Protein AF-A0A950B5J8-F1 (afdb_monomer_lite)

Foldseek 3Di:
DDEDPPVCLLVVLVVDDADQPDEDEYQDLQDDQVSNPPHPFYKYWHFLDDQPDDPVNLVQLAQTEIEMDTHPVVVVVSVVSNYHYDYDDNVCSNVVVVVSCCVPVVVVVVLVVVVVVVVVVVNDSVND

Secondary structure (DSSP, 8-state):
-B-S-GGGHHHHHTTSPP-TTPEEEE--SS--GGGGTT-SEEEEEEESS---SHHHHHHHHTT-EEEEEESTHHHHHHHHTT-EEEE--GGGHHHHHHHHHIIIIIHHHHHHHHHHHHHHTT--GGG-

pLDDT: mean 95.7, std 2.64, range [82.56, 98.56]

Radius of gyration: 17.99 Å; chains: 1; bounding box: 39×28×52 Å

Sequence (128 aa):
MIATPDAAVAGVAATVEPVADTVVAHLAGSLGLDVLGGHPRRASVHPLVALPDPDVGAERLRGAWFAVAGDGFVRTVVDDLGGRWFSVADEDRAAYHAAACIASNHLVALLGQAERVGSAARVPREAL

Structure (mmCIF, N/CA/C/O backbone):
data_AF-A0A950B5J8-F1
#
_entry.id   AF-A0A950B5J8-F1
#
loop_
_atom_site.group_PDB
_atom_site.id
_atom_site.type_symbol
_atom_site.label_atom_id
_atom_site.label_alt_id
_atom_site.label_comp_id
_atom_site.label_asym_id
_atom_site.label_entity_id
_atom_site.label_seq_id
_ato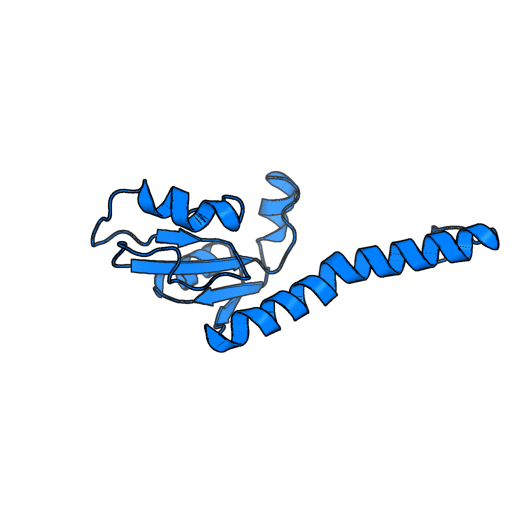m_site.pdbx_PDB_ins_code
_atom_site.Cartn_x
_atom_site.Cartn_y
_atom_site.Cartn_z
_atom_site.occupancy
_atom_site.B_iso_or_equiv
_atom_site.auth_seq_id
_atom_site.auth_comp_id
_atom_site.auth_asym_id
_atom_site.auth_atom_id
_atom_site.pdbx_PDB_model_num
ATOM 1 N N . MET A 1 1 ? -11.450 4.327 5.973 1.00 96.06 1 MET A N 1
ATOM 2 C CA . MET A 1 1 ? -10.234 4.148 5.150 1.00 96.06 1 MET A CA 1
ATOM 3 C C . MET A 1 1 ? -9.758 5.515 4.687 1.00 96.06 1 MET A C 1
ATOM 5 O O . MET A 1 1 ? -10.568 6.260 4.155 1.00 96.06 1 MET A O 1
ATOM 9 N N . ILE A 1 2 ? -8.483 5.836 4.887 1.00 98.06 2 ILE A N 1
ATOM 10 C CA . ILE A 1 2 ? -7.823 7.056 4.419 1.00 98.06 2 ILE A CA 1
ATOM 11 C C . ILE A 1 2 ? -6.908 6.657 3.257 1.00 98.06 2 ILE A C 1
ATOM 13 O O . ILE A 1 2 ? -5.856 6.052 3.457 1.00 98.06 2 ILE A O 1
ATOM 17 N N . ALA A 1 3 ? -7.357 6.955 2.039 1.00 96.56 3 ALA A N 1
ATOM 18 C CA . ALA A 1 3 ? -6.677 6.638 0.782 1.00 96.56 3 ALA A CA 1
ATOM 19 C C . ALA A 1 3 ? -6.158 7.923 0.109 1.00 96.56 3 ALA A C 1
ATOM 21 O O . ALA A 1 3 ? -6.462 8.212 -1.046 1.00 96.56 3 ALA A O 1
ATOM 22 N N . THR A 1 4 ? -5.442 8.740 0.880 1.00 97.38 4 THR A N 1
ATOM 23 C CA . THR A 1 4 ? -4.816 9.991 0.431 1.00 97.38 4 THR A CA 1
ATOM 24 C C . THR A 1 4 ? -3.303 9.806 0.265 1.00 97.38 4 THR A C 1
ATOM 26 O O . THR A 1 4 ? -2.775 8.779 0.696 1.00 97.38 4 THR A O 1
ATOM 29 N N . PRO A 1 5 ? -2.579 10.764 -0.351 1.00 97.06 5 PRO A N 1
ATOM 30 C CA . PRO A 1 5 ? -1.119 10.725 -0.369 1.00 97.06 5 PRO A CA 1
ATOM 31 C C . PRO A 1 5 ? -0.535 10.602 1.043 1.00 97.06 5 PRO A C 1
ATOM 33 O O . PRO A 1 5 ? -1.041 11.247 1.961 1.00 97.06 5 PRO A O 1
ATOM 36 N N . ASP A 1 6 ? 0.555 9.845 1.201 1.00 95.94 6 ASP A N 1
ATOM 37 C CA . ASP A 1 6 ? 1.181 9.522 2.495 1.00 95.94 6 ASP A CA 1
ATOM 38 C C . ASP A 1 6 ? 1.355 10.753 3.404 1.00 95.94 6 ASP A C 1
ATOM 40 O O . ASP A 1 6 ? 0.937 10.749 4.562 1.00 95.94 6 ASP A O 1
ATOM 44 N N . ALA A 1 7 ? 1.877 11.856 2.859 1.00 97.38 7 ALA A N 1
ATOM 45 C CA . ALA A 1 7 ? 2.102 13.098 3.606 1.00 97.38 7 ALA A CA 1
ATOM 46 C C . ALA A 1 7 ? 0.813 13.747 4.154 1.00 97.38 7 ALA A C 1
ATOM 48 O O . ALA A 1 7 ? 0.869 14.537 5.094 1.00 97.38 7 ALA A O 1
ATOM 49 N N . ALA A 1 8 ? -0.347 13.427 3.577 1.00 98.31 8 ALA A N 1
ATOM 50 C CA . ALA A 1 8 ? -1.645 13.943 3.994 1.00 98.31 8 ALA A CA 1
ATOM 51 C C . ALA A 1 8 ? -2.369 13.024 4.991 1.00 98.31 8 ALA A C 1
ATOM 53 O O . ALA A 1 8 ? -3.380 13.445 5.551 1.00 98.31 8 ALA A O 1
ATOM 54 N N . VAL A 1 9 ? -1.892 11.794 5.229 1.00 98.56 9 VAL A N 1
ATOM 55 C CA . VAL A 1 9 ? -2.604 10.804 6.058 1.00 98.56 9 VAL A CA 1
ATOM 56 C C . VAL A 1 9 ? -2.865 11.338 7.465 1.00 98.56 9 VAL A C 1
ATOM 58 O O . VAL A 1 9 ? -4.013 11.328 7.900 1.00 98.56 9 VAL A O 1
ATOM 61 N N . ALA A 1 10 ? -1.841 11.861 8.146 1.00 98.44 10 ALA A N 1
ATOM 62 C CA . ALA A 1 10 ? -1.988 12.386 9.506 1.00 98.44 10 ALA A CA 1
ATOM 63 C C . ALA A 1 10 ? -2.945 13.587 9.573 1.00 98.44 10 ALA A C 1
ATOM 65 O O . ALA A 1 10 ? -3.792 13.670 10.461 1.00 98.44 10 ALA A O 1
ATOM 66 N N . GL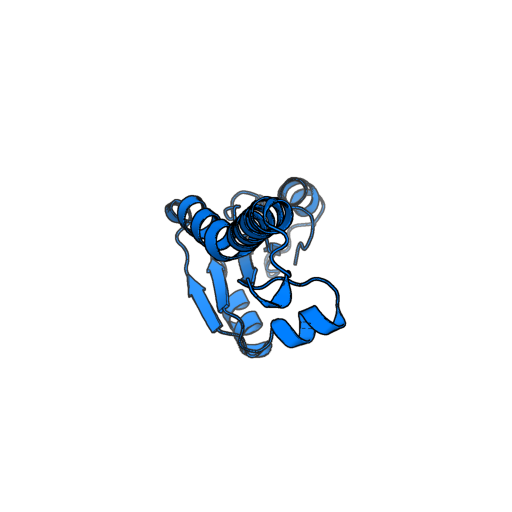Y A 1 11 ? -2.849 14.493 8.595 1.00 98.50 11 GLY A N 1
ATOM 67 C CA . GLY A 1 11 ? -3.730 15.656 8.507 1.00 98.50 11 GLY A CA 1
ATOM 68 C C . GLY A 1 11 ? -5.191 15.263 8.295 1.00 98.50 11 GLY A C 1
ATOM 69 O O . GLY A 1 11 ? -6.066 15.791 8.970 1.00 98.50 11 GLY A O 1
ATOM 70 N N . VAL A 1 12 ? -5.457 14.302 7.406 1.00 98.50 12 VAL A N 1
ATOM 71 C CA . VAL A 1 12 ? -6.812 13.786 7.163 1.00 98.50 12 VAL A CA 1
ATOM 72 C C . VAL A 1 12 ? -7.325 12.992 8.363 1.00 98.50 12 VAL A C 1
ATOM 74 O O . VAL A 1 12 ? -8.483 13.134 8.732 1.00 98.50 12 VAL A O 1
ATOM 77 N N . ALA A 1 13 ? -6.485 12.188 9.015 1.00 98.50 13 ALA A N 1
ATOM 78 C CA . ALA A 1 13 ? -6.888 11.439 10.202 1.00 98.50 13 ALA A CA 1
ATOM 79 C C . ALA A 1 13 ? -7.354 12.365 11.335 1.00 98.50 13 ALA A C 1
ATOM 81 O O . ALA A 1 13 ? -8.315 12.035 12.026 1.00 98.50 13 ALA A O 1
ATOM 82 N N . ALA A 1 14 ? -6.723 13.532 11.483 1.00 98.25 14 ALA A N 1
ATOM 83 C CA . ALA A 1 14 ? -7.080 14.526 12.491 1.00 98.25 14 ALA A CA 1
ATOM 84 C C . ALA A 1 14 ? -8.415 15.251 12.224 1.00 98.25 14 ALA A C 1
ATOM 86 O O . ALA A 1 14 ? -8.960 15.853 13.145 1.00 98.25 14 ALA A O 1
ATOM 87 N N . THR A 1 15 ? -8.952 15.216 10.996 1.00 97.88 15 THR A N 1
ATOM 88 C CA . THR A 1 15 ? -10.272 15.803 10.682 1.00 97.88 15 THR A CA 1
ATOM 89 C C . THR A 1 15 ? -11.425 14.816 10.845 1.00 97.88 15 THR A C 1
ATOM 91 O O . THR A 1 15 ? -12.588 15.214 10.776 1.00 97.88 15 THR A O 1
ATOM 94 N N . VAL A 1 16 ? -11.121 13.533 11.047 1.00 97.06 16 VAL A N 1
ATOM 95 C CA . VAL A 1 16 ? -12.114 12.488 11.294 1.00 97.06 16 VAL A CA 1
ATOM 96 C C . VAL A 1 16 ? -12.392 12.427 12.792 1.00 97.06 16 VAL A C 1
ATOM 98 O O . VAL A 1 16 ? -11.473 12.212 13.579 1.00 97.06 16 VAL A O 1
ATOM 101 N N . GLU A 1 17 ? -13.658 12.576 13.180 1.00 97.69 17 GLU A N 1
ATOM 102 C CA . GLU A 1 17 ? -14.082 12.429 14.576 1.00 97.69 17 GLU A CA 1
ATOM 103 C C . GLU A 1 17 ? -13.800 10.998 15.077 1.00 97.69 17 GLU A C 1
ATOM 105 O O . GLU A 1 17 ? -14.233 10.035 14.431 1.00 97.69 17 GLU A O 1
ATOM 110 N N . PRO A 1 18 ? -13.089 10.820 16.206 1.00 97.25 18 PRO A N 1
ATOM 111 C CA . PRO A 1 18 ? -12.843 9.497 16.763 1.00 97.25 18 PRO A CA 1
ATOM 112 C C . PRO A 1 18 ? -14.126 8.844 17.287 1.00 97.25 18 PRO A C 1
ATOM 114 O O . PRO A 1 18 ? -14.787 9.357 18.187 1.00 97.25 18 PRO A O 1
ATOM 117 N N . VAL A 1 19 ? -14.433 7.647 16.787 1.00 97.69 19 VAL A N 1
ATOM 118 C CA . VAL A 1 19 ? -15.549 6.828 17.280 1.00 97.69 19 VAL A CA 1
ATOM 119 C C . VAL A 1 19 ? -15.004 5.506 17.815 1.00 97.69 19 VAL A C 1
ATOM 121 O O . VAL A 1 19 ? -14.215 4.834 17.153 1.00 97.69 19 VAL A O 1
ATOM 124 N N . ALA A 1 20 ? -15.409 5.134 19.033 1.00 96.12 20 ALA A N 1
ATOM 125 C CA . ALA A 1 20 ? -14.822 4.025 19.793 1.00 96.12 20 ALA A CA 1
ATOM 126 C C . ALA A 1 20 ? -14.867 2.664 19.078 1.00 96.12 20 ALA A C 1
ATOM 128 O O . ALA A 1 20 ? -13.948 1.856 19.210 1.00 96.12 20 ALA A O 1
ATOM 129 N N . ASP A 1 21 ? -15.929 2.412 18.320 1.00 96.75 21 ASP A N 1
ATOM 130 C CA . ASP A 1 21 ? -16.161 1.159 17.607 1.00 96.75 21 ASP A CA 1
ATOM 131 C C . ASP A 1 21 ? -15.639 1.172 16.162 1.00 96.75 21 ASP A C 1
ATOM 133 O O . ASP A 1 21 ? -15.577 0.117 15.526 1.00 96.75 21 ASP A O 1
ATOM 137 N N . THR A 1 22 ? -15.200 2.323 15.654 1.00 97.25 22 THR A N 1
ATOM 138 C CA . THR A 1 22 ? -14.844 2.508 14.249 1.00 97.25 22 THR A CA 1
ATOM 139 C C . THR A 1 22 ? -13.353 2.298 14.031 1.00 97.25 22 THR A C 1
ATOM 141 O O . THR A 1 22 ? -12.515 2.943 14.657 1.00 97.25 22 THR A O 1
ATOM 144 N N . VAL A 1 23 ? -13.010 1.408 13.097 1.00 98.25 23 VAL A N 1
ATOM 145 C CA . VAL A 1 23 ? -11.622 1.193 12.673 1.00 98.25 23 VAL A CA 1
ATOM 146 C C . VAL A 1 23 ? -11.232 2.248 11.644 1.00 98.25 23 VAL A C 1
ATOM 148 O O . VAL A 1 23 ? -11.799 2.308 10.549 1.00 98.25 23 VAL A O 1
ATOM 151 N N . VAL A 1 24 ? -10.213 3.043 11.959 1.00 98.25 24 VAL A N 1
ATOM 152 C CA . VAL A 1 24 ? -9.577 3.948 11.000 1.00 98.25 24 VAL A CA 1
ATOM 153 C C . VAL A 1 24 ? -8.333 3.270 10.446 1.00 98.25 24 VAL A C 1
ATOM 155 O O . VAL A 1 24 ? -7.486 2.790 11.193 1.00 98.25 24 VAL A O 1
ATOM 158 N N . ALA A 1 25 ? -8.229 3.209 9.120 1.00 98.19 25 ALA A N 1
ATOM 159 C CA . ALA A 1 25 ? -7.122 2.556 8.435 1.00 98.19 25 ALA A CA 1
ATOM 160 C C . ALA A 1 25 ? -6.533 3.441 7.337 1.00 98.19 25 ALA A C 1
ATOM 162 O O . ALA A 1 25 ? -7.282 4.212 6.734 1.00 98.19 25 ALA A O 1
ATOM 163 N N . HIS A 1 26 ? -5.236 3.296 7.054 1.00 98.00 26 HIS A N 1
ATOM 164 C CA . HIS A 1 26 ? -4.554 3.919 5.912 1.00 98.00 26 HIS A CA 1
ATOM 165 C C . HIS A 1 26 ? -3.938 2.872 4.975 1.00 98.00 26 HIS A C 1
ATOM 167 O O . HIS A 1 26 ? -3.718 1.723 5.366 1.00 98.00 26 HIS A O 1
ATOM 173 N N . LEU A 1 27 ? -3.624 3.297 3.747 1.00 97.12 27 LEU A N 1
ATOM 174 C CA . LEU A 1 27 ? -3.007 2.444 2.722 1.00 97.12 27 LEU A CA 1
ATOM 175 C C . LEU A 1 27 ? -1.484 2.604 2.608 1.00 97.12 27 LEU A C 1
ATOM 177 O O . LEU A 1 27 ? -0.850 1.781 1.963 1.00 97.12 27 LEU A O 1
ATOM 181 N N . ALA A 1 28 ? -0.887 3.641 3.207 1.00 95.69 28 ALA A N 1
ATOM 182 C CA . ALA A 1 28 ? 0.552 3.895 3.089 1.00 95.69 28 ALA A CA 1
ATOM 183 C C . ALA A 1 28 ? 1.406 2.710 3.583 1.00 95.69 28 ALA A C 1
ATOM 185 O O . ALA A 1 28 ? 1.276 2.282 4.732 1.00 95.69 28 ALA A O 1
ATOM 186 N N . GLY A 1 29 ? 2.301 2.206 2.729 1.00 92.88 29 GLY A N 1
ATOM 187 C CA . GLY A 1 29 ? 3.216 1.110 3.073 1.00 92.88 29 GLY A CA 1
ATOM 188 C C . GLY A 1 29 ? 4.422 1.539 3.914 1.00 92.88 29 GLY A C 1
ATOM 189 O O . GLY A 1 29 ? 5.045 0.698 4.557 1.00 92.88 29 GLY A O 1
ATOM 190 N N . SER A 1 30 ? 4.743 2.834 3.908 1.00 91.81 30 SER A N 1
ATOM 191 C CA . SER A 1 30 ? 5.906 3.428 4.580 1.00 91.81 30 SER A CA 1
ATOM 192 C C . SER A 1 30 ? 5.613 3.909 6.008 1.00 91.81 30 SER A C 1
ATOM 194 O O . SER A 1 30 ? 6.526 3.986 6.828 1.00 91.81 30 SER A O 1
ATOM 196 N N . LEU A 1 31 ? 4.350 4.228 6.309 1.00 95.31 31 LEU A N 1
ATOM 197 C CA . LEU A 1 31 ? 3.925 4.831 7.575 1.00 95.31 31 LEU A CA 1
ATOM 198 C C . LEU A 1 31 ? 3.512 3.769 8.599 1.00 95.31 31 LEU A C 1
ATOM 200 O O . LEU A 1 31 ? 2.960 2.728 8.227 1.00 95.31 31 LEU A O 1
ATOM 204 N N . GLY A 1 32 ? 3.769 4.053 9.878 1.00 95.44 32 GLY A N 1
ATOM 205 C CA . GLY A 1 32 ? 3.244 3.308 11.024 1.00 95.44 32 GLY A CA 1
ATOM 206 C C . GLY A 1 32 ? 1.832 3.752 11.413 1.00 95.44 32 GLY A C 1
ATOM 207 O O . GLY A 1 32 ? 1.206 4.560 10.730 1.00 95.44 32 GLY A O 1
ATOM 208 N N . LEU A 1 33 ? 1.310 3.227 12.525 1.00 96.25 33 LEU A N 1
ATOM 209 C CA . LEU A 1 33 ? -0.044 3.554 13.011 1.00 96.25 33 LEU A CA 1
ATOM 210 C C . LEU A 1 33 ? -0.119 4.870 13.803 1.00 96.25 33 LEU A C 1
ATOM 212 O O . LEU A 1 33 ? -1.212 5.328 14.146 1.00 96.25 33 LEU A O 1
ATOM 216 N N . ASP A 1 34 ? 1.024 5.470 14.124 1.00 96.88 34 ASP A N 1
ATOM 217 C CA . ASP A 1 34 ? 1.150 6.734 14.852 1.00 96.88 34 ASP A CA 1
ATOM 218 C C . ASP A 1 34 ? 0.490 7.903 14.106 1.00 96.88 34 ASP A C 1
ATOM 220 O O . ASP A 1 34 ? -0.141 8.756 14.734 1.00 96.88 34 ASP A O 1
ATOM 224 N N . VAL A 1 35 ? 0.509 7.874 12.769 1.00 97.62 35 VAL A N 1
ATOM 225 C CA . VAL A 1 35 ? -0.162 8.865 11.908 1.00 97.62 35 VAL A CA 1
ATOM 226 C C . VAL A 1 35 ? -1.685 8.870 12.063 1.00 97.62 35 VAL A C 1
ATOM 228 O O . VAL A 1 35 ? -2.336 9.836 11.683 1.00 97.62 35 VAL A O 1
ATOM 231 N N . LEU A 1 36 ? -2.266 7.813 12.639 1.00 98.19 36 LEU A N 1
ATOM 232 C CA . LEU A 1 36 ? -3.692 7.717 12.962 1.00 98.19 36 LEU A CA 1
ATOM 233 C C . LEU A 1 36 ? -3.982 8.048 14.437 1.00 98.19 36 LEU A C 1
ATOM 235 O O . LEU A 1 36 ? -4.957 7.556 15.011 1.00 98.19 36 LEU A O 1
ATOM 239 N N . GLY A 1 37 ? -3.117 8.840 15.078 1.00 96.88 37 GLY A N 1
ATOM 240 C CA . GLY A 1 37 ? -3.280 9.303 16.456 1.00 96.88 37 GLY A CA 1
ATOM 241 C C . GLY A 1 37 ? -4.688 9.834 16.761 1.00 96.88 37 GLY A C 1
ATOM 242 O O . GLY A 1 37 ? -5.366 10.385 15.901 1.00 96.88 37 GLY A O 1
ATOM 243 N N . GLY A 1 38 ? -5.146 9.637 18.000 1.00 95.50 38 GLY A N 1
ATOM 244 C CA . GLY A 1 38 ? -6.492 10.027 18.447 1.00 95.50 38 GLY A CA 1
ATOM 245 C C . GLY A 1 38 ? -7.573 8.971 18.199 1.00 95.50 38 GLY A C 1
ATOM 246 O O . GLY A 1 38 ? -8.502 8.863 18.994 1.00 95.50 38 GLY A O 1
ATOM 247 N N . HIS A 1 39 ? -7.414 8.110 17.191 1.00 98.25 39 HIS A N 1
ATOM 248 C CA . HIS A 1 39 ? -8.349 7.007 16.949 1.00 98.25 39 HIS A CA 1
ATOM 249 C C . HIS A 1 39 ? -8.062 5.826 17.888 1.00 98.25 39 HIS A C 1
ATOM 251 O O . HIS A 1 39 ? -6.897 5.466 18.060 1.00 98.25 39 HIS A O 1
ATOM 257 N N . PRO A 1 40 ? -9.060 5.194 18.523 1.00 97.44 40 PRO A N 1
ATOM 258 C CA . PRO A 1 40 ? -8.818 4.061 19.421 1.00 97.44 40 PRO A CA 1
ATOM 259 C C . PRO A 1 40 ? -8.508 2.769 18.658 1.00 97.44 40 PRO A C 1
ATOM 261 O O . PRO A 1 40 ? -7.713 1.952 19.120 1.00 97.44 40 PRO A O 1
ATOM 264 N N . ARG A 1 41 ? -9.097 2.600 17.470 1.00 98.12 41 ARG A N 1
ATOM 265 C CA . ARG A 1 41 ? -8.921 1.424 16.615 1.00 98.12 41 ARG A CA 1
ATOM 266 C C . ARG A 1 41 ? -8.247 1.837 15.312 1.00 98.12 41 ARG A C 1
ATOM 268 O O . ARG A 1 41 ? -8.848 2.516 14.481 1.00 98.12 41 ARG A O 1
ATOM 275 N N . ARG A 1 42 ? -6.981 1.451 15.151 1.00 98.19 42 ARG A N 1
ATOM 276 C CA . ARG A 1 42 ? -6.112 1.868 14.039 1.00 98.19 42 ARG A CA 1
ATOM 277 C C . ARG A 1 42 ? -5.633 0.662 13.266 1.00 98.19 42 ARG A C 1
ATOM 279 O O . ARG A 1 42 ? -5.307 -0.354 13.875 1.00 98.19 42 ARG A O 1
ATOM 286 N N . ALA A 1 43 ? -5.514 0.799 11.956 1.00 97.69 43 ALA A N 1
ATOM 287 C CA . ALA A 1 43 ? -4.911 -0.231 11.134 1.00 97.69 43 ALA A CA 1
ATOM 288 C C . ALA A 1 43 ? -4.153 0.333 9.927 1.00 97.69 43 ALA A C 1
ATOM 290 O O . ALA A 1 43 ? -4.353 1.465 9.491 1.00 97.69 43 ALA A O 1
ATOM 291 N N . SER A 1 44 ? -3.291 -0.500 9.366 1.00 97.12 44 SER A N 1
ATOM 292 C CA . SER A 1 44 ? -2.624 -0.281 8.086 1.00 97.12 44 SER A CA 1
ATOM 293 C C . SER A 1 44 ? -2.974 -1.458 7.185 1.00 97.12 44 SER A C 1
ATOM 295 O O . SER A 1 44 ? -3.003 -2.598 7.653 1.00 97.12 44 SER A O 1
ATOM 297 N N . VAL A 1 45 ? -3.279 -1.185 5.918 1.00 97.31 45 VAL A N 1
ATOM 298 C CA . VAL A 1 45 ? -3.599 -2.202 4.908 1.00 97.31 45 VAL A CA 1
ATOM 299 C C . VAL A 1 45 ? -3.029 -1.761 3.565 1.00 97.31 45 VAL A C 1
ATOM 301 O O . VAL A 1 45 ? -3.669 -1.060 2.791 1.00 97.31 45 VAL A O 1
ATOM 304 N N . HIS A 1 46 ? -1.781 -2.135 3.303 1.00 97.19 46 HIS A N 1
ATOM 305 C CA . HIS A 1 46 ? -1.066 -1.727 2.098 1.00 97.19 46 HIS A CA 1
ATOM 306 C C . HIS A 1 46 ? -1.108 -2.843 1.041 1.00 97.19 46 HIS A C 1
ATOM 308 O O . HIS A 1 46 ? -0.468 -3.882 1.242 1.00 97.19 46 HIS A O 1
ATOM 314 N N . PRO A 1 47 ? -1.837 -2.666 -0.078 1.00 96.69 47 PRO A N 1
ATOM 315 C CA . PRO A 1 47 ? -1.797 -3.606 -1.193 1.00 96.69 47 PRO A CA 1
ATOM 316 C C . PRO A 1 47 ? -0.423 -3.567 -1.873 1.00 96.69 47 PRO A C 1
ATOM 318 O O . PRO A 1 47 ? 0.021 -2.523 -2.343 1.00 96.69 47 PRO A O 1
ATOM 321 N N . LEU A 1 48 ? 0.240 -4.718 -1.988 1.00 95.75 48 LEU A N 1
ATOM 322 C CA . LEU A 1 48 ? 1.525 -4.872 -2.675 1.00 95.75 48 LEU A CA 1
ATOM 323 C C . LEU A 1 48 ? 1.320 -5.026 -4.192 1.00 95.75 48 LEU A C 1
ATOM 325 O O . LEU A 1 48 ? 1.758 -5.993 -4.813 1.00 95.75 48 LEU A O 1
ATOM 329 N N . VAL A 1 49 ? 0.590 -4.081 -4.782 1.00 94.94 49 VAL A N 1
ATOM 330 C CA . VAL A 1 49 ? 0.295 -4.019 -6.215 1.00 94.94 49 VAL A CA 1
ATOM 331 C C . VAL A 1 49 ? -0.044 -2.582 -6.614 1.00 94.94 49 VAL A C 1
ATOM 333 O O . VAL A 1 49 ? -0.616 -1.826 -5.833 1.00 94.94 49 VAL A O 1
ATOM 336 N N . ALA A 1 50 ? 0.294 -2.191 -7.843 1.00 92.50 50 ALA A N 1
ATOM 337 C CA . ALA A 1 50 ? -0.064 -0.878 -8.372 1.00 92.50 50 ALA A CA 1
ATOM 338 C C . ALA A 1 50 ? -1.545 -0.821 -8.792 1.00 92.50 50 ALA A C 1
ATOM 340 O O . ALA A 1 50 ? -2.006 -1.678 -9.556 1.00 92.50 50 ALA A O 1
ATOM 341 N N . LEU A 1 51 ? -2.242 0.236 -8.364 1.00 93.31 51 LEU A N 1
ATOM 342 C CA . LEU A 1 51 ? -3.655 0.518 -8.649 1.00 93.31 51 LEU A CA 1
ATOM 343 C C . LEU A 1 51 ? -3.766 1.778 -9.536 1.00 93.31 51 LEU A C 1
ATOM 345 O O . LEU A 1 51 ? -3.919 2.878 -9.010 1.00 93.31 51 LEU A O 1
ATOM 349 N N . PRO A 1 52 ? -3.596 1.657 -10.865 1.00 92.06 52 PRO A N 1
ATOM 350 C CA . PRO A 1 52 ? -3.480 2.814 -11.759 1.00 92.06 52 PRO A CA 1
ATOM 351 C C . PRO A 1 52 ? -4.810 3.541 -11.994 1.00 92.06 52 PRO A C 1
ATOM 353 O O . PRO A 1 52 ? -4.8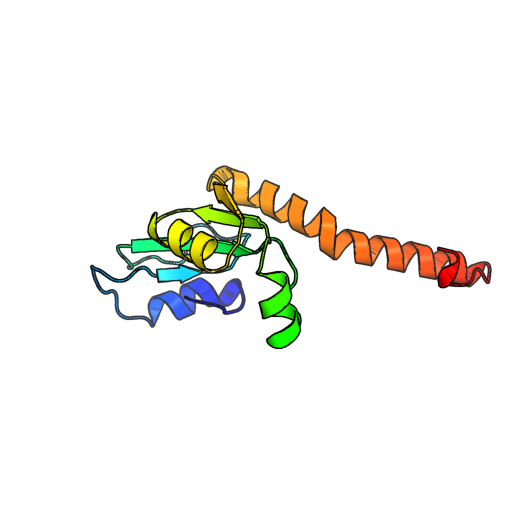22 4.752 -12.199 1.00 92.06 52 PRO A O 1
ATOM 356 N N . ASP A 1 53 ? -5.916 2.804 -11.954 1.00 96.19 53 ASP A N 1
ATOM 357 C CA . ASP A 1 53 ? -7.277 3.293 -12.140 1.00 96.19 53 ASP A CA 1
ATOM 358 C C . ASP A 1 53 ? -8.266 2.367 -11.400 1.00 96.19 53 ASP A C 1
ATOM 360 O O . ASP A 1 53 ? -7.859 1.289 -10.943 1.00 96.19 53 ASP A O 1
ATOM 364 N N . PRO A 1 54 ? -9.540 2.770 -11.230 1.00 94.50 54 PRO A N 1
ATOM 365 C CA . PRO A 1 54 ? -10.513 1.992 -10.467 1.00 94.50 54 PRO A CA 1
ATOM 366 C C . PRO A 1 54 ? -10.778 0.588 -11.022 1.00 94.50 54 PRO A C 1
ATOM 368 O O . PRO A 1 54 ? -10.885 -0.351 -10.234 1.00 94.50 54 PRO A O 1
ATOM 371 N N . ASP A 1 55 ? -10.856 0.428 -12.345 1.00 96.31 55 ASP A N 1
ATOM 372 C CA . ASP A 1 55 ? -11.246 -0.836 -12.976 1.00 96.31 55 ASP A CA 1
ATOM 373 C C . ASP A 1 55 ? -10.095 -1.847 -12.911 1.00 96.31 55 ASP A C 1
ATOM 375 O O . ASP A 1 55 ? -10.240 -2.949 -12.372 1.00 96.31 55 ASP A O 1
ATOM 379 N N . VAL A 1 56 ? -8.908 -1.439 -13.369 1.00 96.12 56 VAL A N 1
ATOM 380 C CA . VAL A 1 56 ? -7.689 -2.259 -13.310 1.00 96.12 56 VAL A CA 1
ATOM 381 C C . VAL A 1 56 ? -7.278 -2.506 -11.860 1.00 96.12 56 VAL A C 1
ATOM 383 O O . VAL A 1 56 ? -6.813 -3.593 -11.511 1.00 96.12 56 VAL A O 1
ATOM 386 N N . GLY A 1 57 ? -7.445 -1.508 -10.991 1.00 95.31 57 GLY A N 1
ATOM 387 C CA . GLY A 1 57 ? -7.168 -1.625 -9.566 1.00 95.31 57 GLY A CA 1
ATOM 388 C C . GLY A 1 57 ? -8.052 -2.672 -8.894 1.00 95.31 57 GLY A C 1
ATOM 389 O O . GLY A 1 57 ? -7.533 -3.554 -8.212 1.00 95.31 57 GLY A O 1
ATOM 390 N N . ALA A 1 58 ? -9.367 -2.628 -9.125 1.00 95.12 58 ALA A N 1
ATOM 391 C CA . ALA A 1 58 ? -10.304 -3.606 -8.575 1.00 95.12 58 ALA A CA 1
ATOM 392 C C . ALA A 1 58 ? -9.972 -5.037 -9.019 1.00 95.12 58 ALA A C 1
ATOM 394 O O . ALA A 1 58 ? -10.018 -5.966 -8.210 1.00 95.12 58 ALA A O 1
ATOM 395 N N . GLU A 1 59 ? -9.588 -5.223 -10.284 1.00 96.25 59 GLU A N 1
ATOM 396 C CA . GLU A 1 59 ? -9.141 -6.525 -10.769 1.00 96.25 59 GLU A CA 1
ATOM 397 C C . GLU A 1 59 ? -7.878 -6.997 -10.044 1.00 96.25 59 GLU A C 1
ATOM 399 O O . GLU A 1 59 ? -7.849 -8.124 -9.54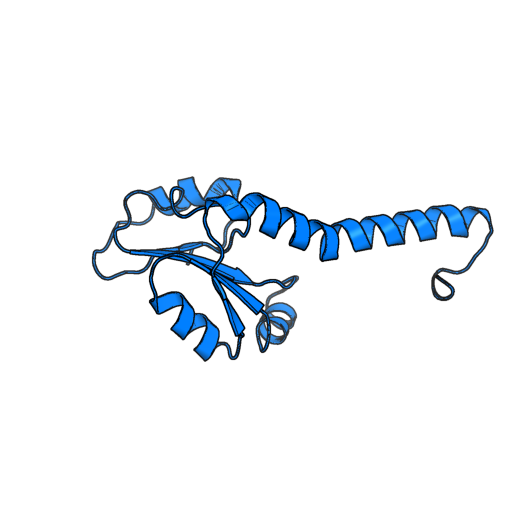8 1.00 96.25 59 GLU A O 1
ATOM 404 N N . ARG A 1 60 ? -6.871 -6.125 -9.930 1.00 96.12 60 ARG A N 1
ATOM 405 C CA . ARG A 1 60 ? -5.567 -6.440 -9.332 1.00 96.12 60 ARG A CA 1
ATOM 406 C C . ARG A 1 60 ? -5.603 -6.693 -7.833 1.00 96.12 60 ARG A C 1
ATOM 408 O O . ARG A 1 60 ? -4.725 -7.393 -7.343 1.00 96.12 60 ARG A O 1
ATOM 415 N N . LEU A 1 61 ? -6.567 -6.131 -7.104 1.00 96.25 61 LEU A N 1
ATOM 416 C CA . LEU A 1 61 ? -6.709 -6.377 -5.664 1.00 96.25 61 LEU A CA 1
ATOM 417 C C . LEU A 1 61 ? -7.048 -7.843 -5.362 1.00 96.25 61 LEU A C 1
ATOM 419 O O . LEU A 1 61 ? -6.636 -8.364 -4.324 1.00 96.25 61 LEU A O 1
ATOM 423 N N . ARG A 1 62 ? -7.752 -8.528 -6.270 1.00 96.19 62 ARG A N 1
ATOM 424 C CA . ARG A 1 62 ? -8.099 -9.943 -6.104 1.00 96.19 62 ARG A CA 1
ATOM 425 C C . ARG A 1 62 ? -6.840 -10.803 -6.182 1.00 96.19 62 ARG A C 1
ATOM 427 O O . ARG A 1 62 ? -6.110 -10.772 -7.168 1.00 96.19 62 ARG A O 1
ATOM 434 N N . GLY A 1 63 ? -6.579 -11.579 -5.134 1.00 96.38 63 GLY A N 1
ATOM 435 C CA . GLY A 1 63 ? -5.385 -12.416 -5.011 1.00 96.38 63 GLY A CA 1
ATOM 436 C C . GLY A 1 63 ? -4.091 -11.661 -4.681 1.00 96.38 63 GLY A C 1
ATOM 437 O O . GLY A 1 63 ? -3.054 -12.310 -4.510 1.00 96.38 63 GLY A O 1
ATOM 438 N N . ALA A 1 64 ? -4.125 -10.328 -4.562 1.00 97.50 64 ALA A N 1
ATOM 439 C CA . ALA A 1 64 ? -2.957 -9.543 -4.177 1.00 97.50 64 ALA A CA 1
ATOM 440 C C . ALA A 1 64 ? -2.517 -9.845 -2.743 1.00 97.50 64 ALA A C 1
ATOM 442 O O . ALA A 1 64 ? -3.312 -10.23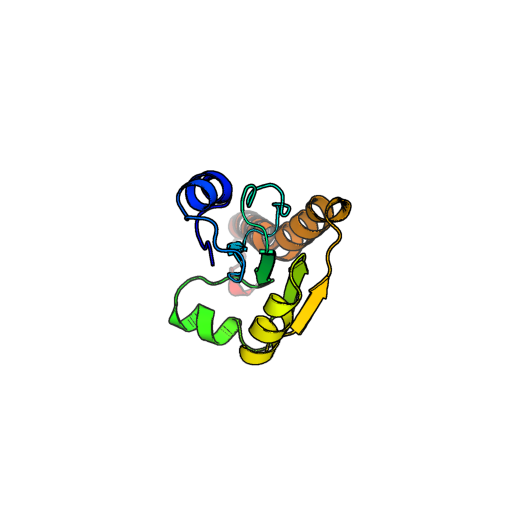5 -1.887 1.00 97.50 64 ALA A O 1
ATOM 443 N N . TRP A 1 65 ? -1.234 -9.615 -2.479 1.00 98.00 65 TRP A N 1
ATOM 444 C CA . TRP A 1 65 ? -0.705 -9.598 -1.124 1.00 98.00 65 TRP A CA 1
ATOM 445 C C . TRP A 1 65 ? -0.898 -8.225 -0.484 1.00 98.00 65 TRP A C 1
ATOM 447 O O . TRP A 1 65 ? -0.659 -7.206 -1.123 1.00 98.00 65 TRP A O 1
ATOM 457 N N . PHE A 1 66 ? -1.262 -8.206 0.792 1.00 98.38 66 PHE A N 1
ATOM 458 C CA . PHE A 1 66 ? -1.444 -7.011 1.602 1.00 98.38 66 PHE A CA 1
ATOM 459 C C . PHE A 1 66 ? -0.542 -7.091 2.832 1.00 98.38 66 PHE A C 1
ATOM 461 O O . PHE A 1 66 ? -0.577 -8.078 3.570 1.00 98.38 66 PHE A O 1
ATOM 468 N N . ALA A 1 67 ? 0.243 -6.045 3.078 1.00 97.50 67 ALA A N 1
ATOM 469 C CA . ALA A 1 67 ? 0.882 -5.866 4.375 1.00 97.50 67 ALA A CA 1
ATOM 470 C C . ALA A 1 67 ? -0.128 -5.233 5.333 1.00 97.50 67 ALA A C 1
ATOM 472 O O . ALA A 1 67 ? -0.683 -4.172 5.034 1.00 97.50 67 ALA A O 1
ATOM 473 N N . VAL A 1 68 ? -0.372 -5.879 6.472 1.00 97.25 68 VAL A N 1
ATOM 474 C CA . VAL A 1 68 ? -1.348 -5.421 7.468 1.00 97.25 68 VAL A CA 1
ATOM 475 C C . VAL A 1 68 ? -0.707 -5.191 8.833 1.00 97.25 68 VAL A C 1
ATOM 477 O O . VAL A 1 68 ? 0.250 -5.867 9.208 1.00 97.25 68 VAL A O 1
ATOM 480 N N . ALA A 1 69 ? -1.248 -4.246 9.599 1.00 96.25 69 ALA A N 1
ATOM 481 C CA . ALA A 1 69 ? -0.923 -4.070 11.016 1.00 96.25 69 ALA A CA 1
ATOM 482 C C . ALA A 1 69 ? -2.087 -3.429 11.777 1.00 96.25 69 ALA A C 1
ATOM 484 O O . ALA A 1 69 ? -2.951 -2.790 11.175 1.00 96.25 69 ALA A O 1
ATOM 485 N N . GLY A 1 70 ? -2.062 -3.549 13.105 1.00 95.94 70 GLY A N 1
ATOM 486 C CA . GLY A 1 70 ? -3.049 -2.943 13.996 1.00 95.94 70 GLY A CA 1
ATOM 487 C C . GLY A 1 70 ? -4.295 -3.803 14.184 1.00 95.94 70 GLY A C 1
ATOM 488 O O . GLY A 1 70 ? -4.200 -5.007 14.425 1.00 95.94 70 GLY A O 1
ATOM 489 N N . ASP A 1 71 ? -5.462 -3.164 14.129 1.00 97.50 71 ASP A N 1
ATOM 490 C CA . ASP A 1 71 ? -6.755 -3.788 14.402 1.00 97.50 71 ASP A CA 1
ATOM 491 C C . ASP A 1 71 ? -7.011 -5.003 13.500 1.00 97.50 71 ASP A C 1
ATOM 493 O O . ASP A 1 71 ? -6.885 -4.938 12.281 1.00 97.50 71 ASP A O 1
ATOM 497 N N . GLY A 1 72 ? -7.414 -6.126 14.097 1.00 96.19 72 GLY A N 1
ATOM 498 C CA . GLY A 1 72 ? -7.586 -7.387 13.380 1.00 96.19 72 GLY A CA 1
ATOM 499 C C . GLY A 1 72 ? -8.637 -7.356 12.267 1.00 96.19 72 GLY A C 1
ATOM 500 O O . GLY A 1 72 ? -8.549 -8.196 11.372 1.00 96.19 72 GLY A O 1
ATOM 501 N N . PHE A 1 73 ? -9.577 -6.404 12.291 1.00 96.25 73 PHE A N 1
ATOM 502 C CA . PHE A 1 73 ? -10.648 -6.283 11.300 1.00 96.25 73 PHE A CA 1
ATOM 503 C C . PHE A 1 73 ? -10.128 -6.114 9.866 1.00 96.25 73 PHE A C 1
ATOM 505 O O . PHE A 1 73 ? -10.762 -6.601 8.931 1.00 96.25 73 PHE A O 1
ATOM 512 N N . VAL A 1 74 ? -8.948 -5.507 9.663 1.00 96.19 74 VAL A N 1
ATOM 513 C CA . VAL A 1 74 ? -8.401 -5.366 8.300 1.00 96.19 74 VAL A CA 1
ATOM 514 C C . VAL A 1 74 ? -8.055 -6.700 7.644 1.00 96.19 74 VAL A C 1
ATOM 516 O O . VAL A 1 74 ? -8.029 -6.766 6.421 1.00 96.19 74 VAL A O 1
ATOM 519 N N . ARG A 1 75 ? -7.850 -7.776 8.415 1.00 97.75 75 ARG A N 1
ATOM 520 C CA . ARG A 1 75 ? -7.653 -9.118 7.846 1.00 97.75 75 ARG A CA 1
ATOM 521 C C . ARG A 1 75 ? -8.928 -9.630 7.189 1.00 97.75 75 ARG A C 1
ATOM 523 O O . ARG A 1 75 ? -8.869 -10.060 6.049 1.00 97.75 75 ARG A O 1
ATOM 530 N N . THR A 1 76 ? -10.074 -9.457 7.850 1.00 97.56 76 THR A N 1
ATOM 531 C CA . THR A 1 76 ? -11.389 -9.772 7.273 1.00 97.56 76 THR A CA 1
ATOM 532 C C . THR A 1 76 ? -11.640 -8.973 5.999 1.00 97.56 76 THR A C 1
ATOM 534 O O . THR A 1 76 ? -12.064 -9.542 5.005 1.00 97.56 76 THR A O 1
ATOM 537 N N . VAL A 1 77 ? -11.289 -7.681 5.982 1.00 96.44 77 VAL A N 1
ATOM 538 C CA . VAL A 1 77 ? -11.402 -6.854 4.767 1.00 96.44 77 VAL A CA 1
ATOM 539 C C . VAL A 1 77 ? -10.549 -7.409 3.621 1.00 96.44 77 VAL A C 1
ATOM 541 O O . VAL A 1 77 ? -11.011 -7.455 2.485 1.00 96.44 77 VAL A O 1
ATOM 544 N N . VAL A 1 78 ? -9.309 -7.834 3.890 1.00 98.06 78 VAL A N 1
ATOM 545 C CA . VAL A 1 78 ? -8.447 -8.439 2.861 1.00 98.06 78 VAL A CA 1
ATOM 546 C C . VAL A 1 78 ? -9.004 -9.782 2.386 1.00 98.06 78 VAL A C 1
ATOM 548 O O . VAL A 1 78 ? -9.003 -10.040 1.182 1.00 98.06 78 VAL A O 1
ATOM 551 N N . ASP A 1 79 ? -9.503 -10.611 3.301 1.00 98.00 79 ASP A N 1
ATOM 552 C CA . ASP A 1 79 ? -10.105 -11.905 2.975 1.00 98.00 79 ASP A CA 1
ATOM 553 C C . ASP A 1 79 ? -11.363 -11.725 2.096 1.00 98.00 79 ASP A C 1
ATOM 555 O O . ASP A 1 79 ? -11.507 -12.414 1.086 1.00 98.00 79 ASP A O 1
ATOM 559 N N . ASP A 1 80 ? -12.216 -10.737 2.397 1.00 97.25 80 ASP A N 1
ATOM 560 C CA . ASP A 1 80 ? -13.420 -10.398 1.615 1.00 97.25 80 ASP A CA 1
ATOM 561 C C . ASP A 1 80 ? -13.090 -9.875 0.205 1.00 97.25 80 ASP A C 1
ATOM 563 O O . ASP A 1 80 ? -13.850 -10.084 -0.743 1.00 97.25 80 ASP A O 1
ATOM 567 N N . LEU A 1 81 ? -11.930 -9.231 0.035 1.00 95.75 81 LEU A N 1
ATOM 568 C CA . LEU A 1 81 ? -11.398 -8.842 -1.277 1.00 95.75 81 LEU A CA 1
ATOM 569 C C . LEU A 1 81 ? -10.805 -10.032 -2.057 1.00 95.75 81 LEU A C 1
ATOM 571 O O . LEU A 1 81 ? -10.373 -9.868 -3.202 1.00 95.75 81 LEU A O 1
ATOM 575 N N . GLY A 1 82 ? -10.756 -11.227 -1.459 1.00 97.31 82 GLY A N 1
ATOM 576 C CA . GLY A 1 82 ? -10.069 -12.395 -2.010 1.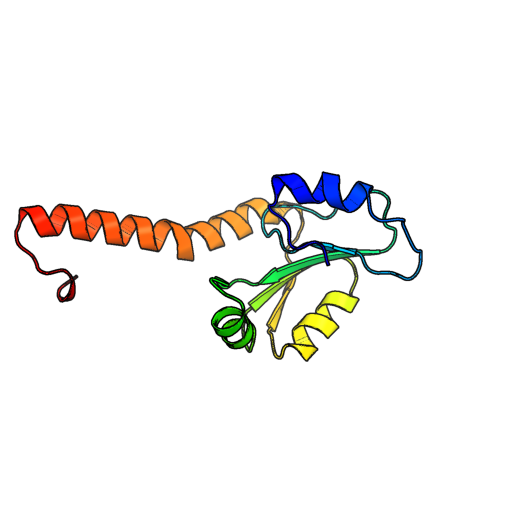00 97.31 82 GLY A CA 1
ATOM 577 C C . GLY A 1 82 ? -8.548 -12.223 -2.042 1.00 97.31 82 GLY A C 1
ATOM 578 O O . GLY A 1 82 ? -7.880 -12.800 -2.902 1.00 97.31 82 GLY A O 1
ATOM 579 N N . GLY A 1 83 ? -8.006 -11.371 -1.173 1.00 97.50 83 GLY A N 1
ATOM 580 C CA . GLY A 1 83 ? -6.582 -11.100 -1.052 1.00 97.50 83 GLY A CA 1
ATOM 581 C C . GLY A 1 83 ? -5.858 -12.097 -0.150 1.00 97.50 83 GLY A C 1
ATOM 582 O O . GLY A 1 83 ? -6.411 -13.071 0.354 1.00 97.50 83 GLY A O 1
ATOM 583 N N . ARG A 1 84 ? -4.569 -11.842 0.051 1.00 98.44 84 ARG A N 1
ATOM 584 C CA . ARG A 1 84 ? -3.684 -12.580 0.956 1.00 98.44 84 ARG A CA 1
ATOM 585 C C . ARG A 1 84 ? -3.001 -11.565 1.847 1.00 98.44 84 ARG A C 1
ATOM 587 O O . ARG A 1 84 ? -2.603 -10.518 1.353 1.00 98.44 84 ARG A O 1
ATOM 594 N N . TRP A 1 85 ? -2.801 -11.848 3.125 1.00 98.25 85 TRP A N 1
ATOM 595 C CA . TRP A 1 85 ? -2.155 -10.888 4.019 1.00 98.25 85 TRP A CA 1
ATOM 596 C C . TRP A 1 85 ? -0.967 -11.482 4.766 1.00 98.25 85 TRP A C 1
ATOM 598 O O . TRP A 1 85 ? -0.867 -12.689 4.982 1.00 98.25 85 TRP A O 1
ATOM 608 N N . PHE A 1 86 ? -0.063 -10.594 5.162 1.00 97.44 86 PHE A N 1
ATOM 609 C CA . PHE A 1 86 ? 1.009 -10.860 6.111 1.00 97.44 86 PHE A CA 1
ATOM 610 C C . PHE A 1 86 ? 1.201 -9.636 7.009 1.00 97.44 86 PHE A C 1
ATOM 612 O O . PHE A 1 86 ? 0.870 -8.513 6.622 1.00 97.44 86 PHE A O 1
ATOM 619 N N . SER A 1 87 ? 1.723 -9.852 8.212 1.00 96.19 87 SER A N 1
ATOM 620 C CA . SER A 1 87 ? 2.008 -8.762 9.146 1.00 96.19 87 SER A CA 1
ATOM 621 C C . SER A 1 87 ? 3.411 -8.204 8.928 1.00 96.19 87 SER A C 1
ATOM 623 O O . SER A 1 87 ? 4.344 -8.962 8.668 1.00 96.19 87 SER A O 1
ATOM 625 N N . VAL A 1 88 ? 3.562 -6.890 9.087 1.00 91.75 88 VAL A N 1
ATOM 626 C CA . VAL A 1 88 ? 4.861 -6.200 9.101 1.00 91.75 88 VAL A CA 1
ATOM 627 C C . VAL A 1 88 ? 4.995 -5.484 10.438 1.00 91.75 88 VAL A C 1
ATOM 629 O O . VAL A 1 88 ? 4.082 -4.754 10.828 1.00 91.75 88 VAL A O 1
ATOM 632 N N . ALA A 1 89 ? 6.098 -5.726 11.150 1.00 89.62 89 ALA A N 1
ATOM 633 C CA . ALA A 1 89 ? 6.413 -4.996 12.372 1.00 89.62 89 ALA A CA 1
ATOM 634 C C . ALA A 1 89 ? 6.724 -3.532 12.037 1.00 89.62 89 ALA A C 1
ATOM 636 O O . ALA A 1 89 ? 7.261 -3.239 10.967 1.00 89.62 89 ALA A O 1
ATOM 637 N N . ASP A 1 90 ? 6.390 -2.607 12.935 1.00 87.12 90 ASP A N 1
ATOM 638 C CA . ASP A 1 90 ? 6.571 -1.179 12.662 1.00 87.12 90 ASP A CA 1
ATOM 639 C C . ASP A 1 90 ? 8.054 -0.826 12.450 1.00 87.12 90 ASP A C 1
ATOM 641 O O . ASP A 1 90 ? 8.363 -0.010 11.580 1.00 87.12 90 ASP A O 1
ATOM 645 N N . GLU A 1 91 ? 8.977 -1.509 13.137 1.00 90.19 91 GLU A N 1
ATOM 646 C CA . GLU A 1 91 ? 10.424 -1.322 12.960 1.00 90.19 91 GLU A CA 1
ATOM 647 C C . GLU A 1 91 ? 10.922 -1.781 11.575 1.00 90.19 91 GLU A C 1
ATOM 649 O O . GLU A 1 91 ? 11.902 -1.246 11.055 1.00 90.19 91 GLU A O 1
ATOM 654 N N . ASP A 1 92 ? 10.220 -2.728 10.944 1.00 92.06 92 ASP A N 1
ATOM 655 C CA . ASP A 1 92 ? 10.587 -3.312 9.650 1.00 92.06 92 ASP A CA 1
ATOM 656 C C . ASP A 1 92 ? 9.963 -2.573 8.454 1.00 92.06 92 ASP A C 1
ATOM 658 O O . ASP A 1 92 ? 10.318 -2.844 7.302 1.00 92.06 92 ASP A O 1
ATOM 662 N N . ARG A 1 93 ? 9.047 -1.618 8.682 1.00 90.38 93 ARG A N 1
ATOM 663 C CA . ARG A 1 93 ? 8.297 -0.934 7.608 1.00 90.38 93 ARG A CA 1
ATOM 664 C C . ARG A 1 93 ? 9.188 -0.253 6.585 1.00 90.38 93 ARG A C 1
ATOM 666 O O . ARG A 1 93 ? 8.909 -0.331 5.390 1.00 90.38 93 ARG A O 1
ATOM 673 N N . ALA A 1 94 ? 10.273 0.373 7.032 1.00 91.31 94 ALA A N 1
ATOM 674 C CA . ALA A 1 94 ? 11.218 1.021 6.131 1.00 91.31 94 ALA A CA 1
ATOM 675 C C . ALA A 1 94 ? 11.878 0.004 5.183 1.00 91.31 94 ALA A C 1
ATOM 677 O O . ALA A 1 94 ? 11.923 0.227 3.973 1.00 91.31 94 ALA A O 1
ATOM 678 N N . ALA A 1 95 ? 12.337 -1.135 5.713 1.00 94.44 95 ALA A N 1
ATOM 679 C CA . ALA A 1 95 ? 12.958 -2.195 4.921 1.00 94.44 95 ALA A CA 1
ATOM 680 C C . ALA A 1 95 ? 11.946 -2.865 3.978 1.00 94.44 95 ALA A C 1
ATOM 682 O O . ALA A 1 95 ? 12.224 -3.044 2.791 1.00 94.44 95 ALA A O 1
ATOM 683 N N . TYR A 1 96 ? 10.749 -3.167 4.484 1.00 94.69 96 TYR A N 1
ATOM 684 C CA . TYR A 1 96 ? 9.631 -3.685 3.700 1.00 94.69 96 TYR A CA 1
ATOM 685 C C . TYR A 1 96 ? 9.279 -2.763 2.522 1.00 94.69 96 TYR A C 1
ATOM 687 O O . TYR A 1 96 ? 9.224 -3.207 1.371 1.00 94.69 96 TYR A O 1
ATOM 695 N N . HIS A 1 97 ? 9.072 -1.473 2.791 1.00 92.81 97 HIS A N 1
ATOM 696 C CA . HIS A 1 97 ? 8.690 -0.508 1.767 1.00 92.81 97 HIS A CA 1
ATOM 697 C C . HIS A 1 97 ? 9.811 -0.300 0.743 1.00 92.81 97 HIS A C 1
ATOM 699 O O . HIS A 1 97 ? 9.545 -0.243 -0.457 1.00 92.81 97 HIS A O 1
ATOM 705 N N . ALA A 1 98 ? 11.073 -0.274 1.185 1.00 94.38 98 ALA A N 1
ATOM 706 C CA . ALA A 1 98 ? 12.218 -0.231 0.283 1.00 94.38 98 ALA A CA 1
ATOM 707 C C . ALA A 1 98 ? 12.249 -1.447 -0.657 1.00 94.38 98 ALA A C 1
ATOM 709 O O . ALA A 1 98 ? 12.417 -1.275 -1.865 1.00 94.38 98 ALA A O 1
ATOM 710 N N . ALA A 1 99 ? 12.020 -2.660 -0.142 1.00 95.25 99 ALA A N 1
ATOM 711 C CA . ALA A 1 99 ? 11.950 -3.868 -0.964 1.00 95.25 99 ALA A CA 1
ATOM 712 C C . ALA A 1 99 ? 10.826 -3.785 -2.014 1.00 95.25 99 ALA A C 1
ATOM 714 O O . ALA A 1 99 ? 11.057 -4.085 -3.187 1.00 95.25 99 ALA A O 1
ATOM 715 N N . ALA A 1 100 ? 9.640 -3.305 -1.624 1.00 94.12 100 ALA A N 1
ATOM 716 C CA . ALA A 1 100 ? 8.519 -3.088 -2.538 1.00 94.12 100 ALA A CA 1
ATOM 717 C C . ALA A 1 100 ? 8.853 -2.063 -3.640 1.00 94.12 100 ALA A C 1
ATOM 719 O O . ALA A 1 100 ? 8.599 -2.317 -4.820 1.00 94.12 100 ALA A O 1
ATOM 720 N N . CYS A 1 101 ? 9.473 -0.935 -3.279 1.00 94.19 101 CYS A N 1
ATOM 721 C CA . CYS A 1 101 ? 9.898 0.105 -4.220 1.00 94.19 101 CYS A CA 1
ATOM 722 C C . CYS A 1 101 ? 10.964 -0.396 -5.199 1.00 94.19 101 CYS A C 1
ATOM 724 O O . CYS A 1 101 ? 10.910 -0.073 -6.387 1.00 94.19 101 CYS A O 1
ATOM 726 N N . ILE A 1 102 ? 11.906 -1.220 -4.733 1.00 95.44 102 ILE A N 1
ATOM 727 C CA . ILE A 1 102 ? 12.932 -1.816 -5.592 1.00 95.44 102 ILE A CA 1
ATOM 728 C C . ILE A 1 102 ? 12.295 -2.785 -6.595 1.00 95.44 102 ILE A C 1
ATOM 730 O O . ILE A 1 102 ? 12.562 -2.698 -7.794 1.00 95.44 102 ILE A O 1
ATOM 734 N N . ALA A 1 103 ? 11.416 -3.668 -6.119 1.00 93.94 103 ALA A N 1
ATOM 735 C CA . ALA A 1 103 ? 10.767 -4.689 -6.940 1.00 93.94 103 ALA A CA 1
ATOM 736 C C . ALA A 1 103 ? 9.759 -4.130 -7.965 1.00 93.94 103 ALA A C 1
ATOM 738 O O . ALA A 1 103 ? 9.346 -4.857 -8.865 1.00 93.94 103 ALA A O 1
ATOM 739 N N . SER A 1 104 ? 9.359 -2.860 -7.843 1.00 91.56 104 SER A N 1
ATOM 740 C CA . SER A 1 104 ? 8.376 -2.214 -8.722 1.00 91.56 104 SER A CA 1
ATOM 741 C C . SER A 1 104 ? 8.949 -0.978 -9.424 1.00 91.56 104 SER A C 1
ATOM 743 O O . SER A 1 104 ? 9.302 -1.025 -10.601 1.00 91.56 104 SER A O 1
ATOM 745 N N . ASN A 1 105 ? 9.081 0.129 -8.697 1.00 92.12 105 ASN A N 1
ATOM 746 C CA . ASN A 1 105 ? 9.466 1.430 -9.236 1.00 92.12 105 ASN A CA 1
ATOM 747 C C . ASN A 1 105 ? 10.888 1.411 -9.808 1.00 92.12 105 ASN A C 1
ATOM 749 O O . ASN A 1 105 ? 11.126 1.911 -10.909 1.00 92.12 105 ASN A O 1
ATOM 753 N N . HIS A 1 106 ? 11.842 0.817 -9.084 1.00 95.12 106 HIS A N 1
ATOM 754 C CA . HIS A 1 106 ? 13.227 0.780 -9.557 1.00 95.12 106 HIS A CA 1
ATOM 755 C C . HIS A 1 106 ? 13.405 -0.185 -10.726 1.00 95.12 106 HIS A C 1
ATOM 757 O O . HIS A 1 106 ? 14.220 0.096 -11.600 1.00 95.12 106 HIS A O 1
ATOM 763 N N . LEU A 1 107 ? 12.628 -1.271 -10.791 1.00 94.88 107 LEU A N 1
ATOM 764 C CA . LEU A 1 107 ? 12.632 -2.166 -11.948 1.00 94.88 107 LEU A CA 1
ATOM 765 C C . LEU A 1 107 ? 12.268 -1.406 -13.233 1.00 94.88 107 LEU A C 1
ATOM 767 O O . LEU A 1 107 ? 12.964 -1.531 -14.237 1.00 94.88 107 LEU A O 1
ATOM 771 N N . VAL A 1 108 ? 11.247 -0.545 -13.191 1.00 94.38 108 VAL A N 1
ATOM 772 C CA . VAL A 1 108 ? 10.881 0.311 -14.334 1.00 94.38 108 VAL A CA 1
ATOM 773 C C . VAL A 1 108 ? 12.003 1.294 -14.681 1.00 94.38 108 VAL A C 1
ATOM 775 O O . VAL A 1 108 ? 12.325 1.476 -15.856 1.00 94.38 108 VAL A O 1
ATOM 778 N N . ALA A 1 109 ? 12.636 1.909 -13.677 1.00 96.19 109 ALA A N 1
ATOM 779 C CA . ALA A 1 109 ? 13.762 2.815 -13.902 1.00 96.19 109 ALA A CA 1
ATOM 780 C C . ALA A 1 109 ? 14.963 2.104 -14.553 1.00 96.19 109 ALA A C 1
ATOM 782 O O . ALA A 1 109 ? 15.575 2.658 -15.471 1.00 96.19 109 ALA A O 1
ATOM 783 N N . LEU A 1 110 ? 15.262 0.879 -14.112 1.00 96.06 110 LEU A N 1
ATOM 784 C CA . LEU A 1 110 ? 16.317 0.026 -14.654 1.00 96.06 110 LEU A CA 1
ATOM 785 C C . LEU A 1 110 ? 16.035 -0.349 -16.114 1.00 96.06 110 LEU A C 1
ATOM 787 O O . LEU A 1 110 ? 16.908 -0.185 -16.964 1.00 96.06 110 LEU A O 1
ATOM 791 N N . LEU A 1 111 ? 14.809 -0.777 -16.426 1.00 95.25 111 LEU A N 1
ATOM 792 C CA . LEU A 1 111 ? 14.397 -1.062 -17.805 1.00 95.25 111 LEU A CA 1
ATOM 793 C C . LEU A 1 111 ? 14.521 0.187 -18.687 1.00 95.25 111 LEU A C 1
ATOM 795 O O . LEU A 1 111 ? 15.116 0.132 -19.759 1.00 95.25 111 LEU A O 1
ATOM 799 N N . GLY A 1 112 ? 14.084 1.351 -18.200 1.00 95.19 112 GLY A N 1
ATOM 800 C CA . GLY A 1 112 ? 14.253 2.611 -18.925 1.00 95.19 112 GLY A CA 1
ATOM 801 C C . GLY A 1 112 ? 15.723 3.003 -19.142 1.00 95.19 112 GLY A C 1
ATOM 802 O O . GLY A 1 112 ? 16.057 3.634 -20.146 1.00 95.19 112 GLY A O 1
ATOM 803 N N . GLN A 1 113 ? 16.627 2.652 -18.220 1.00 96.00 113 GLN A N 1
ATOM 804 C CA . GLN A 1 113 ? 18.071 2.822 -18.420 1.00 96.00 113 GLN A CA 1
ATOM 805 C C . GLN A 1 113 ? 18.591 1.898 -19.526 1.00 96.00 113 GLN A C 1
ATOM 807 O O . GLN A 1 113 ? 19.307 2.376 -20.408 1.00 96.00 113 GLN A O 1
ATOM 812 N N . ALA A 1 114 ? 18.206 0.620 -19.507 1.00 96.19 114 ALA A N 1
ATOM 813 C CA . ALA A 1 114 ? 18.574 -0.345 -20.540 1.00 96.19 114 ALA A CA 1
ATOM 814 C C . ALA A 1 114 ? 18.090 0.107 -21.927 1.00 96.19 114 ALA A C 1
ATOM 816 O O . ALA A 1 114 ? 18.882 0.133 -22.868 1.00 96.19 114 ALA A O 1
ATOM 817 N N . GLU A 1 115 ? 16.843 0.578 -22.033 1.00 95.94 115 GLU A N 1
ATOM 818 C CA . GLU A 1 115 ? 16.276 1.137 -23.267 1.00 95.94 115 GLU A CA 1
ATOM 819 C C . GLU A 1 115 ? 17.097 2.324 -23.799 1.00 95.94 115 GLU A C 1
ATOM 821 O O . GLU A 1 115 ? 17.414 2.383 -24.988 1.00 95.94 115 GLU A O 1
ATOM 826 N N . ARG A 1 116 ? 17.507 3.263 -22.930 1.00 95.12 116 ARG A N 1
ATOM 827 C CA . ARG A 1 116 ? 18.327 4.418 -23.344 1.00 95.12 116 ARG A CA 1
ATOM 828 C C . ARG A 1 116 ? 19.706 4.008 -23.857 1.00 95.12 116 ARG A C 1
ATOM 830 O O . ARG A 1 116 ? 20.166 4.565 -24.852 1.00 95.12 116 ARG A O 1
ATOM 837 N N . VAL A 1 117 ? 20.359 3.052 -23.196 1.00 96.56 117 VAL A N 1
ATOM 838 C CA . VAL A 1 117 ? 21.673 2.543 -23.621 1.00 96.56 117 VAL A CA 1
ATOM 839 C C . VAL A 1 117 ? 21.551 1.757 -24.930 1.00 96.56 117 VAL A C 1
ATOM 841 O O . VAL A 1 117 ? 22.321 2.000 -25.858 1.00 96.56 117 VAL A O 1
ATOM 844 N N . GLY A 1 118 ? 20.559 0.869 -25.044 1.00 96.62 118 GLY A N 1
ATOM 845 C CA . GLY A 1 118 ? 20.307 0.075 -26.250 1.00 96.62 118 GLY A CA 1
ATOM 846 C C . GLY A 1 118 ? 19.952 0.930 -27.467 1.00 96.62 118 GLY A C 1
ATOM 847 O O . GLY A 1 118 ? 20.427 0.660 -28.572 1.00 96.62 118 GLY A O 1
ATOM 848 N N . SER A 1 119 ? 19.208 2.020 -27.264 1.00 94.62 119 SER A N 1
ATOM 849 C CA . SER A 1 119 ? 18.855 2.975 -28.323 1.00 94.62 119 SER A CA 1
ATOM 850 C C . SER A 1 119 ? 20.087 3.591 -29.001 1.00 94.62 119 SER A C 1
ATOM 852 O O . SER A 1 119 ? 20.128 3.699 -30.228 1.00 94.62 119 SER A O 1
ATOM 854 N N . ALA A 1 120 ? 21.153 3.891 -28.247 1.00 94.69 120 ALA A N 1
ATOM 855 C CA . ALA A 1 120 ? 22.416 4.375 -28.820 1.00 94.69 120 ALA A CA 1
ATOM 856 C C . ALA A 1 120 ? 23.072 3.355 -29.776 1.00 94.69 120 ALA A C 1
ATOM 858 O O . ALA A 1 120 ? 23.792 3.741 -30.697 1.00 94.69 120 ALA A O 1
ATOM 859 N N . ALA A 1 121 ? 22.781 2.064 -29.593 1.00 96.75 121 ALA A N 1
ATOM 860 C CA . ALA A 1 121 ? 23.214 0.966 -30.453 1.00 96.75 121 ALA A CA 1
ATOM 861 C C . ALA A 1 121 ? 22.146 0.528 -31.482 1.00 96.75 121 ALA A C 1
ATOM 863 O O . ALA A 1 121 ? 22.359 -0.452 -32.193 1.00 96.75 121 ALA A O 1
ATOM 864 N N . ARG A 1 122 ? 21.021 1.254 -31.601 1.00 95.94 122 ARG A N 1
ATOM 865 C CA . ARG A 1 122 ? 19.863 0.915 -32.455 1.00 95.94 122 ARG A CA 1
ATOM 866 C C . ARG A 1 122 ? 19.216 -0.438 -32.124 1.00 95.94 122 ARG A C 1
ATOM 868 O O . ARG A 1 122 ? 18.637 -1.071 -33.005 1.00 95.94 122 ARG A O 1
ATOM 875 N N . VAL A 1 123 ? 19.309 -0.881 -30.870 1.00 96.25 123 VAL A N 1
ATOM 876 C CA . VAL A 1 123 ? 18.591 -2.070 -30.391 1.00 96.25 123 VAL A CA 1
ATOM 877 C C . VAL A 1 123 ? 17.106 -1.712 -30.237 1.00 96.25 123 VAL A C 1
ATOM 879 O O . VAL A 1 123 ? 16.805 -0.718 -29.569 1.00 96.25 123 VAL A O 1
ATOM 882 N N . PRO A 1 124 ? 16.174 -2.463 -30.854 1.00 90.75 124 PRO A N 1
ATOM 883 C CA . PRO A 1 124 ? 14.746 -2.214 -30.701 1.00 90.75 124 PRO A CA 1
ATOM 884 C C . PRO A 1 124 ? 14.270 -2.583 -29.291 1.00 90.75 124 PRO A C 1
ATOM 886 O O . PRO A 1 124 ? 14.810 -3.492 -28.661 1.00 90.75 124 PRO A O 1
ATOM 889 N N . ARG A 1 125 ? 13.238 -1.888 -28.801 1.00 87.81 125 ARG A N 1
ATOM 890 C CA . ARG A 1 125 ? 12.724 -2.049 -27.432 1.00 87.81 125 ARG A CA 1
ATOM 891 C C . ARG A 1 125 ? 12.225 -3.464 -27.168 1.00 87.81 125 ARG A C 1
ATOM 893 O O . ARG A 1 125 ? 12.483 -4.003 -26.108 1.00 87.81 125 ARG A O 1
ATOM 900 N N . GLU A 1 126 ? 11.538 -4.061 -28.132 1.00 90.50 126 GLU A N 1
ATOM 901 C CA . GLU A 1 126 ? 11.005 -5.421 -28.046 1.00 90.50 126 GLU A CA 1
ATOM 902 C C . GLU A 1 126 ? 12.081 -6.519 -27.943 1.00 90.50 126 GLU A C 1
ATOM 904 O O . GLU A 1 126 ? 11.744 -7.666 -27.662 1.00 90.50 126 GLU A O 1
ATOM 909 N N . ALA A 1 127 ? 13.357 -6.185 -28.179 1.00 89.25 127 ALA A N 1
ATOM 910 C CA . ALA A 1 127 ? 14.490 -7.094 -28.004 1.00 89.25 127 ALA A CA 1
ATOM 911 C C . ALA A 1 127 ? 15.202 -6.942 -26.643 1.00 89.25 127 ALA A C 1
ATOM 913 O O . ALA A 1 127 ? 16.203 -7.627 -26.417 1.00 89.25 127 ALA A O 1
ATOM 914 N N . LEU A 1 128 ? 14.718 -6.049 -25.770 1.00 82.56 128 LEU A N 1
ATOM 915 C CA . LEU A 1 128 ? 15.189 -5.824 -24.397 1.00 82.56 128 LEU A CA 1
ATOM 916 C C . LEU A 1 128 ? 14.149 -6.324 -23.388 1.00 82.56 128 LEU A C 1
ATOM 918 O O . LEU A 1 128 ? 14.586 -6.880 -22.357 1.00 82.56 128 LEU A O 1
#